Protein 9IBA (pdb70)

InterPro domains:
  IPR021975 Rifampin ADP-ribosyltransferase [PF12120] (20-122)
  IPR038611 Rifampin ADP-ribosyltransferase superfamily [G3DSA:3.20.170.40] (7-150)

Solvent-accessible surface area: 8478 Å² total; per-residue (Å²): 159,124,72,24,39,92,143,37,36,149,135,27,142,38,78,12,29,10,11,6,99,14,113,57,60,109,36,52,78,0,94,58,19,24,17,8,12,109,43,134,62,163,84,47,118,9,0,44,7,3,19,76,80,98,24,5,7,55,28,0,26,26,14,18,40,19,40,60,87,159,64,157,6,89,2,4,47,1,92,26,73,15,50,6,38,15,6,42,79,80,13,92,132,180,112,120,5,7,66,50,73,6,12,17,2,74,63,40,0,105,1,66,8,72,20,136,117,45,165,47,29,68,75,116,95,12,128,50,91,27,90,66,28,64,47,67,93,175,162,34,65,32,47,56,107

Nearest PDB structures (foldseek):
  2hw2-assembly1_A  TM=7.843E-01  e=1.380E-13  Mycolicibacterium smegmatis
  2h7a-assembly1_A  TM=1.969E-01  e=7.136E+00  Escherichia coli CFT073

Foldseek 3Di:
DDWADLVCVVVDDAFKKAAAQDDDDQQDWPPFFWKFADDPHHTDTKGKIFRDDVVRLLRNVLNCVLVVHDDTHWMFGWDFPHGKTQDPVQDPDPDHGRVRRMIIDRGIIHGHGTDDDDDHDPVVVSVVVNVVQNVCCVVSRIHTD

Organism: Pseudomonas aeruginosa (NCBI:txid287)

Radius of gyration: 14.45 Å; Cα contacts (8 Å, |Δi|>4): 288; chains: 1; bounding box: 35×39×30 Å

Sequence (145 aa):
WIPISHDDNYKQVQGPFYHGTKANLAIGDLLTTGFISHFEDGRILKHIYFSSALMEPAVWGAELAMSLSGLEGRGYIYIVEPTGPFEDDPNLTNKKFPGNPTQSYRTCEPLRIVGVVEDWEGHPVELIRGMMLDSLEDLKRRGLHVIE

Structure (mmCIF, N/CA/C/O backbone):
data_9IBA
#
_entry.id   9IBA
#
_cell.length_a   41.260
_cell.length_b   42.970
_cell.length_c   85.490
_cell.angle_alpha   90.000
_cell.angle_beta   90.000
_cell.angle_gamma   90.000
#
_symmetry.space_group_name_H-M   'P 21 21 21'
#
loop_
_entity.id
_entity.type
_entity.pdbx_description
1 polymer ARR-2
2 non-polymer RIFAMPICIN
3 water water
#
loop_
_atom_site.group_PDB
_atom_site.id
_atom_site.type_symbol
_atom_site.label_atom_id
_atom_site.label_alt_id
_atom_site.label_comp_id
_atom_site.label_asym_id
_atom_site.label_entity_id
_atom_site.label_seq_id
_atom_site.pdbx_PDB_ins_code
_atom_site.Cartn_x
_atom_site.Cartn_y
_atom_site.Cartn_z
_atom_site.occupancy
_atom_site.B_iso_or_equiv
_atom_site.auth_seq_id
_atom_site.auth_comp_id
_atom_site.auth_asym_id
_atom_site.auth_atom_id
_atom_site.pdbx_PDB_model_num
ATOM 1 N N . TRP A 1 6 ? -9.084 -22.948 -5.830 1.000 62.377 5 TRP A N 1
ATOM 2 C CA . TRP A 1 6 ? -9.205 -22.398 -4.445 1.000 57.827 5 TRP A CA 1
ATOM 3 C C . TRP A 1 6 ? -9.699 -23.490 -3.486 1.000 58.852 5 TRP A C 1
ATOM 4 O O . TRP A 1 6 ? -10.677 -24.190 -3.834 1.000 65.291 5 TRP A O 1
ATOM 15 N N . ILE A 1 7 ? -9.075 -23.612 -2.310 1.000 50.029 6 ILE A N 1
ATOM 16 C CA . ILE A 1 7 ? -9.384 -24.698 -1.336 1.000 45.826 6 ILE A CA 1
ATOM 17 C C . ILE A 1 7 ? -9.902 -24.044 -0.058 1.000 32.538 6 ILE A C 1
ATOM 18 O O . ILE A 1 7 ? -9.258 -23.175 0.537 1.000 32.672 6 ILE A O 1
ATOM 23 N N . PRO A 1 8 ? -11.139 -24.382 0.359 1.000 30.982 7 PRO A N 1
ATOM 24 C CA . PRO A 1 8 ? -11.667 -23.879 1.623 1.000 26.164 7 PRO A CA 1
ATOM 25 C C . PRO A 1 8 ? -10.750 -24.311 2.774 1.000 19.513 7 PRO A C 1
ATOM 26 O O . PRO A 1 8 ? -10.283 -25.450 2.833 1.000 23.537 7 PRO A O 1
ATOM 30 N N . ILE A 1 9 ? -10.499 -23.360 3.655 1.000 18.791 8 ILE A N 1
ATOM 31 C CA . ILE A 1 9 ? -9.739 -23.634 4.900 1.000 18.923 8 ILE A CA 1
ATOM 32 C C . ILE A 1 9 ? -10.754 -23.917 6.012 1.000 18.796 8 ILE A C 1
ATOM 33 O O . ILE A 1 9 ? -11.643 -23.087 6.252 1.000 18.049 8 ILE A O 1
ATOM 38 N N . SER A 1 10 ? -10.576 -25.073 6.646 1.000 20.252 9 SER A N 1
ATOM 39 C CA . SER A 1 10 ? -11.449 -25.623 7.694 1.000 20.555 9 SER A CA 1
ATOM 40 C C . SER A 1 10 ? -10.581 -26.098 8.873 1.000 19.882 9 SER A C 1
ATOM 41 O O . SER A 1 10 ? -9.328 -26.148 8.802 1.000 18.742 9 SER A O 1
ATOM 44 N N . HIS A 1 11 ? -11.234 -26.637 9.887 1.000 22.653 10 HIS A N 1
ATOM 45 C CA . HIS A 1 11 ? -10.540 -27.318 11.011 1.000 21.536 10 HIS A CA 1
ATOM 46 C C . HIS A 1 11 ? -9.807 -28.580 10.547 1.000 22.651 10 HIS A C 1
ATOM 47 O O . HIS A 1 11 ? -8.918 -29.008 11.326 1.000 26.031 10 HIS A O 1
ATOM 54 N N . ASP A 1 12 ? -10.044 -29.098 9.330 1.000 22.958 11 ASP A N 1
ATOM 55 C CA A ASP A 1 12 ? -9.358 -30.345 8.912 0.450 24.678 11 ASP A CA 1
ATOM 56 C CA B ASP A 1 12 ? -9.384 -30.337 8.818 0.550 22.632 11 ASP A CA 1
ATOM 57 C C . ASP A 1 12 ? -8.061 -30.029 8.133 1.000 21.787 11 ASP A C 1
ATOM 58 O O . ASP A 1 12 ? -7.283 -30.962 7.974 1.000 27.851 11 ASP A O 1
ATOM 67 N N . ASN A 1 13 ? -7.826 -28.783 7.694 1.000 20.017 12 ASN A N 1
ATOM 68 C CA . ASN A 1 13 ? -6.625 -28.476 6.859 1.000 19.955 12 ASN A CA 1
ATOM 69 C C . ASN A 1 13 ? -5.941 -27.146 7.225 1.000 20.389 12 ASN A C 1
ATOM 70 O O . ASN A 1 13 ? -4.964 -26.789 6.511 1.000 23.252 12 ASN A O 1
ATOM 75 N N . TYR A 1 14 ? -6.287 -26.486 8.332 1.000 18.192 13 TYR A N 1
ATOM 76 C CA . TYR A 1 14 ? -5.685 -25.166 8.647 1.000 18.513 13 TYR A CA 1
ATOM 77 C C . TYR A 1 14 ? -4.163 -25.294 8.826 1.000 20.019 13 TYR A C 1
ATOM 78 O O . TYR A 1 14 ? -3.444 -24.260 8.705 1.000 21.292 13 TYR A O 1
ATOM 87 N N . LYS A 1 15 ? -3.661 -26.484 9.172 1.000 23.273 14 LYS A N 1
ATOM 88 C CA . LYS A 1 15 ? -2.211 -26.647 9.440 1.000 27.122 14 LYS A CA 1
ATOM 89 C C . LYS A 1 15 ? -1.420 -26.390 8.166 1.000 28.544 14 LYS A C 1
ATOM 90 O O . LYS A 1 15 ? -0.269 -26.068 8.297 1.000 32.928 14 LYS A O 1
ATOM 96 N N . GLN A 1 16 ? -2.044 -26.526 6.993 1.000 29.067 15 GLN A N 1
ATOM 97 C CA . GLN A 1 16 ? -1.400 -26.313 5.667 1.000 33.225 15 GLN A CA 1
ATOM 98 C C . GLN A 1 16 ? -1.265 -24.821 5.390 1.000 27.770 15 GLN A C 1
ATOM 99 O O . GLN A 1 16 ? -0.611 -24.465 4.420 1.000 30.345 15 GLN A O 1
ATOM 105 N N . VAL A 1 17 ? -1.855 -23.955 6.204 1.000 24.689 16 VAL A N 1
ATOM 106 C CA . VAL A 1 17 ? -1.792 -22.500 5.911 1.000 20.909 16 VAL A CA 1
ATOM 107 C C . VAL A 1 17 ? -0.540 -21.902 6.557 1.000 23.578 16 VAL A C 1
ATOM 108 O O . VAL A 1 17 ? -0.466 -21.880 7.804 1.000 26.601 16 VAL A O 1
ATOM 112 N N . GLN A 1 18 ? 0.342 -21.343 5.738 1.000 24.683 17 GLN A N 1
ATOM 113 C CA . GLN A 1 18 ? 1.595 -20.676 6.159 1.000 27.640 17 GLN A CA 1
ATOM 114 C C . GLN A 1 18 ? 1.270 -19.255 6.607 1.000 23.407 17 GLN A C 1
ATOM 115 O O . GLN A 1 18 ? 0.591 -18.538 5.857 1.000 23.415 17 GLN A O 1
ATOM 121 N N . GLY A 1 19 ? 1.818 -18.848 7.738 1.000 22.731 18 GLY A N 1
ATOM 122 C CA . GLY A 1 19 ? 1.837 -17.438 8.104 1.000 19.643 18 GLY A CA 1
ATOM 123 C C . GLY A 1 19 ? 2.876 -16.697 7.268 1.000 16.541 18 GLY A C 1
ATOM 124 O O . GLY A 1 19 ? 3.404 -17.202 6.280 1.000 19.887 18 GLY A O 1
ATOM 125 N N . PRO A 1 20 ? 3.190 -15.449 7.620 1.000 15.912 19 PRO A N 1
ATOM 126 C CA . PRO A 1 20 ? 2.692 -14.841 8.849 1.000 17.079 19 PRO A CA 1
ATOM 127 C C . PRO A 1 20 ? 1.221 -14.444 8.799 1.000 14.902 19 PRO A C 1
ATOM 128 O O . PRO A 1 20 ? 0.585 -14.462 7.769 1.000 16.688 19 PRO A O 1
ATOM 132 N N . PHE A 1 21 ? 0.699 -14.018 9.945 1.000 12.465 20 PHE A N 1
ATOM 133 C CA . PHE A 1 21 ? -0.687 -13.518 10.027 1.000 11.433 20 PHE A CA 1
ATOM 134 C C . PHE A 1 21 ? -0.706 -12.141 10.686 1.000 11.167 20 PHE A C 1
ATOM 135 O O . PHE A 1 21 ? 0.178 -11.809 11.473 1.000 11.761 20 PHE A O 1
ATOM 143 N N . TYR A 1 22 ? -1.775 -11.407 10.449 1.000 10.872 21 TYR A N 1
ATOM 144 C CA . TYR A 1 22 ? -1.918 -10.002 10.888 1.000 11.598 21 TYR A CA 1
ATOM 145 C C . TYR A 1 22 ? -3.273 -9.843 11.541 1.000 11.565 21 TYR A C 1
ATOM 146 O O . TYR A 1 22 ? -4.279 -10.421 11.083 1.000 11.246 21 TYR A O 1
ATOM 155 N N . HIS A 1 23 ? -3.302 -8.998 12.569 1.000 10.769 22 HIS A N 1
ATOM 156 C CA . HIS A 1 23 ? -4.551 -8.689 13.312 1.000 10.301 22 HIS A CA 1
ATOM 157 C C . HIS A 1 23 ? -4.594 -7.206 13.647 1.000 9.863 22 HIS A C 1
ATOM 158 O O . HIS A 1 23 ? -3.648 -6.721 14.311 1.000 11.700 22 HIS A O 1
ATOM 165 N N . GLY A 1 24 ? -5.658 -6.528 13.239 1.000 11.769 23 GLY A N 1
ATOM 166 C CA . GLY A 1 24 ? -5.905 -5.122 13.558 1.000 12.779 23 GLY A CA 1
ATOM 167 C C . GLY A 1 24 ? -6.853 -4.963 14.719 1.000 12.642 23 GLY A C 1
ATOM 168 O O . GLY A 1 24 ? -7.821 -5.715 14.795 1.000 13.794 23 GLY A O 1
ATOM 169 N N . THR A 1 25 ? -6.568 -4.016 15.584 1.000 13.514 24 THR A N 1
ATOM 170 C CA . THR A 1 25 ? -7.280 -3.900 16.871 1.000 13.791 24 THR A CA 1
ATOM 171 C C . THR A 1 25 ? -7.035 -2.540 17.509 1.000 13.568 24 THR A C 1
ATOM 172 O O . THR A 1 25 ? -6.086 -1.848 17.186 1.000 16.283 24 THR A O 1
ATOM 176 N N . LYS A 1 26 ? -7.900 -2.207 18.463 1.000 14.145 25 LYS A N 1
ATOM 177 C CA . LYS A 1 26 ? -7.648 -1.067 19.384 1.000 15.516 25 LYS A CA 1
ATOM 178 C C . LYS A 1 26 ? -6.774 -1.532 20.569 1.000 15.057 25 LYS A C 1
ATOM 179 O O . LYS A 1 26 ? -6.308 -0.669 21.282 1.000 18.053 25 LYS A O 1
ATOM 185 N N . ALA A 1 27 ? -6.588 -2.836 20.785 1.000 14.015 26 ALA A N 1
ATOM 186 C CA . ALA A 1 27 ? -5.870 -3.355 21.967 1.000 15.154 26 ALA A CA 1
ATOM 187 C C . ALA A 1 27 ? -4.386 -2.967 21.916 1.000 12.916 26 ALA A C 1
ATOM 188 O O . ALA A 1 27 ? -3.709 -3.182 20.887 1.000 15.082 26 ALA A O 1
ATOM 190 N N . ASN A 1 28 ? -3.875 -2.476 23.039 1.000 14.676 27 ASN A N 1
ATOM 191 C CA . ASN A 1 28 ? -2.480 -2.062 23.243 1.000 13.993 27 ASN A CA 1
ATOM 192 C C . ASN A 1 28 ? -1.791 -3.147 24.078 1.000 14.767 27 ASN A C 1
ATOM 193 O O . ASN A 1 28 ? -1.905 -3.100 25.307 1.000 17.175 27 ASN A O 1
ATOM 198 N N . LEU A 1 29 ? -1.076 -4.052 23.413 1.000 15.209 28 LEU A N 1
ATOM 199 C CA . LEU A 1 29 ? -0.410 -5.220 24.025 1.000 15.171 28 LEU A CA 1
ATOM 200 C C . LEU A 1 29 ? 1.011 -5.310 23.504 1.000 14.972 28 LEU A C 1
ATOM 201 O O . LEU A 1 29 ? 1.345 -4.690 22.501 1.000 16.123 28 LEU A O 1
ATOM 206 N N . ALA A 1 30 ? 1.796 -6.081 24.230 1.000 16.769 29 ALA A N 1
ATOM 207 C CA . ALA A 1 30 ? 3.217 -6.276 23.928 1.000 16.563 29 ALA A CA 1
ATOM 208 C C . ALA A 1 30 ? 3.439 -7.541 23.105 1.000 14.310 29 ALA A C 1
ATOM 209 O O . ALA A 1 30 ? 2.671 -8.484 23.188 1.000 15.226 29 ALA A O 1
ATOM 211 N N . ILE A 1 31 ? 4.583 -7.564 22.428 1.000 15.339 30 ILE A N 1
ATOM 212 C CA . ILE A 1 31 ? 5.020 -8.804 21.772 1.000 15.604 30 ILE A CA 1
ATOM 213 C C . ILE A 1 31 ? 5.090 -9.898 22.840 1.000 15.074 30 ILE A C 1
ATOM 214 O O . ILE A 1 31 ? 5.671 -9.629 23.917 1.000 15.477 30 ILE A O 1
ATOM 219 N N . GLY A 1 32 ? 4.554 -11.074 22.551 1.000 14.238 31 GLY A N 1
ATOM 220 C CA . GLY A 1 32 ? 4.514 -12.191 23.507 1.000 15.006 31 GLY A CA 1
ATOM 221 C C . GLY A 1 32 ? 3.212 -12.299 24.257 1.000 14.235 31 GLY A C 1
ATOM 222 O O . GLY A 1 32 ? 2.951 -13.354 24.820 1.000 16.391 31 GLY A O 1
ATOM 223 N N . ASP A 1 33 ? 2.425 -11.247 24.244 1.000 13.556 32 ASP A N 1
ATOM 224 C CA . ASP A 1 33 ? 1.094 -11.269 24.873 1.000 14.918 32 ASP A CA 1
ATOM 225 C C . ASP A 1 33 ? 0.130 -12.120 24.040 1.000 13.517 32 ASP A C 1
ATOM 226 O O . ASP A 1 33 ? 0.304 -12.322 22.817 1.000 15.878 32 ASP A O 1
ATOM 231 N N . LEU A 1 34 ? -0.889 -12.620 24.736 1.000 16.410 33 LEU A N 1
ATOM 232 C CA . LEU A 1 34 ? -2.056 -13.267 24.109 1.000 16.321 33 LEU A CA 1
ATOM 233 C C . LEU A 1 34 ? -3.139 -12.211 23.952 1.000 18.068 33 LEU A C 1
ATOM 234 O O . LEU A 1 34 ? -3.432 -11.498 24.911 1.000 21.748 33 LEU A O 1
ATOM 239 N N . LEU A 1 35 ? -3.752 -12.172 22.777 1.000 17.801 34 LEU A N 1
ATOM 240 C CA . LEU A 1 35 ? -4.985 -11.380 22.525 1.000 17.038 34 LEU A CA 1
ATOM 241 C C . LEU A 1 35 ? -6.193 -12.214 22.955 1.000 16.578 34 LEU A C 1
ATOM 242 O O . LEU A 1 35 ? -6.532 -13.222 22.282 1.000 17.284 34 LEU A O 1
ATOM 247 N N . THR A 1 36 ? -6.747 -11.865 24.108 1.000 20.024 35 THR A N 1
ATOM 248 C CA . THR A 1 36 ? -7.994 -12.423 24.672 1.000 23.616 35 THR A CA 1
ATOM 249 C C . THR A 1 36 ? -9.075 -11.346 24.609 1.000 20.617 35 THR A C 1
ATOM 250 O O . THR A 1 36 ? -10.178 -11.594 25.002 1.000 30.015 35 THR A O 1
ATOM 254 N N . THR A 1 37 ? -8.784 -10.226 23.976 1.000 23.921 36 THR A N 1
ATOM 255 C CA . THR A 1 37 ? -9.701 -9.082 23.927 1.000 25.782 36 THR A CA 1
ATOM 256 C C . THR A 1 37 ? -10.035 -8.764 22.477 1.000 22.338 36 THR A C 1
ATOM 257 O O . THR A 1 37 ? -9.166 -9.007 21.624 1.000 25.961 36 THR A O 1
ATOM 261 N N . GLY A 1 38 ? -11.179 -8.127 22.221 1.000 25.993 37 GLY A N 1
ATOM 262 C CA . GLY A 1 38 ? -11.617 -7.741 20.867 1.000 30.385 37 GLY A CA 1
ATOM 263 C C . GLY A 1 38 ? -12.159 -8.929 20.101 1.000 24.279 37 GLY A C 1
ATOM 264 O O . GLY A 1 38 ? -12.162 -8.882 18.807 1.000 32.468 37 GLY A O 1
ATOM 265 N N . PHE A 1 39 ? -12.502 -10.011 20.817 1.000 26.208 38 PHE A N 1
ATOM 266 C CA . PHE A 1 39 ? -13.284 -11.090 20.196 1.000 21.497 38 PHE A CA 1
ATOM 267 C C . PHE A 1 39 ? -14.622 -10.467 19.811 1.000 20.940 38 PHE A C 1
ATOM 268 O O . PHE A 1 39 ? -15.120 -9.535 20.443 1.000 23.215 38 PHE A O 1
ATOM 276 N N . ILE A 1 40 ? -15.201 -11.013 18.772 1.000 17.454 39 ILE A N 1
ATOM 277 C CA . ILE A 1 40 ? -16.485 -10.552 18.212 1.000 17.370 39 ILE A CA 1
ATOM 278 C C . ILE A 1 40 ? -17.529 -11.593 18.569 1.000 16.848 39 ILE A C 1
ATOM 279 O O . ILE A 1 40 ? -17.352 -12.765 18.241 1.000 17.501 39 ILE A O 1
ATOM 284 N N . SER A 1 41 ? -18.597 -11.143 19.226 1.000 17.931 40 SER A N 1
ATOM 285 C CA . SER A 1 41 ? -19.811 -11.944 19.445 1.000 18.853 40 SER A CA 1
ATOM 286 C C . SER A 1 41 ? -20.709 -11.685 18.243 1.000 15.447 40 SER A C 1
ATOM 287 O O . SER A 1 41 ? -21.018 -10.533 17.984 1.000 17.991 40 SER A O 1
ATOM 290 N N . HIS A 1 42 ? -21.012 -12.711 17.475 1.000 16.505 41 HIS A N 1
ATOM 291 C CA . HIS A 1 42 ? -21.789 -12.502 16.236 1.000 16.129 41 HIS A CA 1
ATOM 292 C C . HIS A 1 42 ? -22.814 -13.603 16.082 1.000 17.102 41 HIS A C 1
ATOM 293 O O . HIS A 1 42 ? -22.552 -14.732 16.445 1.000 17.214 41 HIS A O 1
ATOM 300 N N . PHE A 1 43 ? -23.914 -13.294 15.406 1.000 17.874 42 PHE A N 1
ATOM 301 C CA . PHE A 1 43 ? -25.005 -14.274 15.236 1.000 18.154 42 PHE A CA 1
ATOM 302 C C . PHE A 1 43 ? -24.764 -15.120 13.995 1.000 18.050 42 PHE A C 1
ATOM 303 O O . PHE A 1 43 ? -24.519 -14.584 12.894 1.000 21.514 42 PHE A O 1
ATOM 311 N N . GLU A 1 44 ? -24.835 -16.421 14.179 1.000 16.324 43 GLU A N 1
ATOM 312 C CA . GLU A 1 44 ? -24.602 -17.408 13.106 1.000 17.382 43 GLU A CA 1
ATOM 313 C C . GLU A 1 44 ? -25.336 -18.693 13.467 1.000 21.312 43 GLU A C 1
ATOM 314 O O . GLU A 1 44 ? -25.133 -19.205 14.608 1.000 19.143 43 GLU A O 1
ATOM 320 N N . ASP A 1 45 ? -26.197 -19.155 12.568 1.000 22.300 44 ASP A N 1
ATOM 321 C CA . ASP A 1 45 ? -26.854 -20.484 12.682 1.000 26.435 44 ASP A CA 1
ATOM 322 C C . ASP A 1 45 ? -27.526 -20.597 14.066 1.000 25.806 44 ASP A C 1
ATOM 323 O O . ASP A 1 45 ? -27.332 -21.601 14.780 1.000 26.874 44 ASP A O 1
ATOM 328 N N . GLY A 1 46 ? -28.280 -19.566 14.434 1.000 26.173 45 GLY A N 1
ATOM 329 C CA . GLY A 1 46 ? -29.234 -19.619 15.547 1.000 26.535 45 GLY A CA 1
ATOM 330 C C . GLY A 1 46 ? -28.574 -19.396 16.888 1.000 24.165 45 GLY A C 1
ATOM 331 O O . GLY A 1 46 ? -29.254 -19.572 17.886 1.000 27.995 45 GLY A O 1
ATOM 332 N N . ARG A 1 47 ? -27.314 -18.978 16.935 1.000 20.793 46 ARG A N 1
ATOM 333 C CA . ARG A 1 47 ? -26.651 -18.701 18.236 1.000 20.265 46 ARG A CA 1
ATOM 334 C C . ARG A 1 47 ? -25.600 -17.602 18.071 1.000 19.390 46 ARG A C 1
ATOM 335 O O . ARG A 1 47 ? -25.227 -17.275 16.940 1.000 19.409 46 ARG 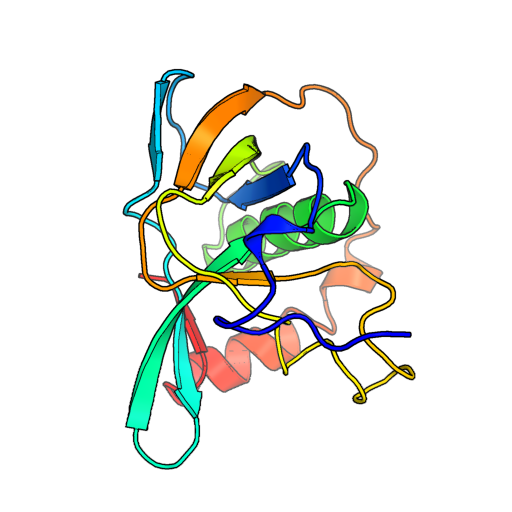A O 1
ATOM 343 N N . ILE A 1 48 ? -25.166 -17.013 19.180 1.000 21.151 47 ILE A N 1
ATOM 344 C CA . ILE A 1 48 ? -23.987 -16.107 19.217 1.000 20.906 47 ILE A CA 1
ATOM 345 C C . ILE A 1 48 ? -22.722 -16.948 19.298 1.000 21.252 47 ILE A C 1
ATOM 346 O O . ILE A 1 48 ? -22.603 -17.776 20.180 1.000 21.187 47 ILE A O 1
ATOM 351 N N . LEU A 1 49 ? -21.829 -16.728 18.346 1.000 17.700 48 LEU A N 1
ATOM 352 C CA . LEU A 1 49 ? -20.467 -17.301 18.327 1.000 17.929 48 LEU A CA 1
ATOM 353 C C . LEU A 1 49 ? -19.471 -16.208 18.682 1.000 15.402 48 LEU A C 1
ATOM 354 O O . LEU A 1 49 ? -19.765 -15.024 18.487 1.000 17.711 48 LEU A O 1
ATOM 359 N N . LYS A 1 50 ? -18.323 -16.617 19.218 1.000 18.418 49 LYS A N 1
ATOM 360 C CA . LYS A 1 50 ? -17.274 -15.654 19.624 1.000 17.550 49 LYS A CA 1
ATOM 361 C C . LYS A 1 50 ? -15.970 -16.013 18.934 1.000 18.374 49 LYS A C 1
ATOM 362 O O . LYS A 1 50 ? -15.468 -17.145 19.117 1.000 18.263 49 LYS A O 1
ATOM 368 N N . HIS A 1 51 ? -15.534 -15.128 18.057 1.000 15.658 50 HIS A N 1
ATOM 369 C CA . HIS A 1 51 ? -14.342 -15.377 17.218 1.000 15.277 50 HIS A CA 1
ATOM 370 C C . HIS A 1 51 ? -13.436 -14.169 17.252 1.000 14.050 50 HIS A C 1
ATOM 371 O O . HIS A 1 51 ? -13.907 -13.042 17.386 1.000 15.276 50 HIS A O 1
ATOM 378 N N . ILE A 1 52 ? -12.160 -14.439 17.035 1.000 15.047 51 ILE A N 1
ATOM 379 C CA . ILE A 1 52 ? -11.198 -13.357 16.736 1.000 14.232 51 ILE A CA 1
ATOM 380 C C . ILE A 1 52 ? -10.732 -13.586 15.291 1.000 12.867 51 ILE A C 1
ATOM 381 O O . ILE A 1 52 ? -10.655 -14.747 14.881 1.000 12.808 51 ILE A O 1
ATOM 386 N N . TYR A 1 53 ? -10.418 -12.503 14.606 1.000 12.051 52 TYR A N 1
ATOM 387 C CA . TYR A 1 53 ? -10.204 -12.509 13.146 1.000 12.698 52 TYR A CA 1
ATOM 388 C C . TYR A 1 53 ? -8.787 -12.067 12.817 1.000 12.569 52 TYR A C 1
ATOM 389 O O . TYR A 1 53 ? -8.232 -11.205 13.452 1.000 15.207 52 TYR A O 1
ATOM 398 N N . PHE A 1 54 ? -8.241 -12.676 11.784 1.000 12.636 53 PHE A N 1
ATOM 399 C CA . PHE A 1 54 ? -6.873 -12.359 11.342 1.000 11.373 53 PHE A CA 1
ATOM 400 C C . PHE A 1 54 ? -6.746 -12.748 9.875 1.000 11.675 53 PHE A C 1
ATOM 401 O O . PHE A 1 54 ? -7.605 -13.442 9.326 1.000 13.661 53 PHE A O 1
ATOM 409 N N . SER A 1 55 ? -5.660 -12.315 9.261 1.000 10.803 54 SER A N 1
ATOM 410 C CA A SER A 1 55 ? -5.475 -12.552 7.814 0.430 11.556 54 SER A CA 1
ATOM 411 C CA B SER A 1 55 ? -5.469 -12.503 7.801 0.570 11.098 54 SER A CA 1
ATOM 412 C C . SER A 1 55 ? -4.008 -12.862 7.493 1.000 10.840 54 SER A C 1
ATOM 413 O O . SER A 1 55 ? -3.104 -12.390 8.211 1.000 12.374 54 SER A O 1
ATOM 418 N N . ALA A 1 56 ? -3.794 -13.621 6.430 1.000 11.146 55 ALA A N 1
ATOM 419 C CA . ALA A 1 56 ? -2.445 -13.853 5.887 1.000 11.804 55 ALA A CA 1
ATOM 420 C C . ALA A 1 56 ? -1.966 -12.662 5.038 1.000 11.826 55 ALA A C 1
ATOM 421 O O . ALA A 1 56 ? -0.799 -12.677 4.608 1.000 15.606 55 ALA A O 1
ATOM 423 N N . LEU A 1 57 ? -2.797 -11.683 4.793 1.000 11.695 56 LEU A N 1
ATOM 424 C CA . LEU A 1 57 ? -2.440 -10.448 4.071 1.000 11.594 56 LEU A CA 1
ATOM 425 C C . LEU A 1 57 ? -2.547 -9.253 5.018 1.000 12.008 56 LEU A C 1
ATOM 426 O O . LEU A 1 57 ? -3.361 -9.266 5.982 1.000 12.387 56 LEU A O 1
ATOM 431 N N . MET A 1 58 ? -1.816 -8.203 4.736 1.000 12.110 57 MET A N 1
ATOM 432 C CA . MET A 1 58 ? -1.793 -7.002 5.580 1.000 13.069 57 MET A CA 1
ATOM 433 C C . MET A 1 58 ? -3.076 -6.193 5.471 1.000 12.288 57 MET A C 1
ATOM 434 O O . MET A 1 58 ? -3.572 -5.710 6.486 1.000 13.398 57 MET A O 1
ATOM 439 N N . GLU A 1 59 ? -3.594 -5.993 4.263 1.000 12.975 58 GLU A N 1
ATOM 440 C CA . GLU A 1 59 ? -4.663 -4.991 4.075 1.000 14.164 58 GLU A CA 1
ATOM 441 C C . GLU A 1 59 ? -5.916 -5.337 4.898 1.000 12.367 58 GLU A C 1
ATOM 442 O O . GLU A 1 59 ? -6.521 -4.411 5.443 1.000 13.054 58 GLU A O 1
ATOM 448 N N . PRO A 1 60 ? -6.360 -6.601 5.001 1.000 13.008 59 PRO A N 1
ATOM 449 C CA . PRO A 1 60 ? -7.534 -6.883 5.843 1.000 12.087 59 PRO A CA 1
ATOM 450 C C . PRO A 1 60 ? -7.303 -6.433 7.288 1.000 12.269 59 PRO A C 1
ATOM 451 O O . PRO A 1 60 ? -8.262 -5.980 7.913 1.000 13.975 59 PRO A O 1
ATOM 455 N N . ALA A 1 61 ? -6.071 -6.541 7.799 1.000 12.656 60 ALA A N 1
ATOM 456 C CA . ALA A 1 61 ? -5.770 -6.103 9.174 1.000 11.734 60 ALA A CA 1
ATOM 457 C C . ALA A 1 61 ? -5.798 -4.595 9.264 1.000 10.457 60 ALA A C 1
ATOM 458 O O . ALA A 1 61 ? -6.119 -4.069 10.338 1.000 11.953 60 ALA A O 1
ATOM 460 N N . VAL A 1 62 ? -5.445 -3.876 8.189 1.000 11.602 61 VAL A N 1
ATOM 461 C CA . VAL A 1 62 ? -5.586 -2.411 8.148 1.000 11.197 61 VAL A CA 1
ATOM 462 C C . VAL A 1 62 ? -7.070 -2.063 8.283 1.000 12.050 61 VAL A C 1
ATOM 463 O O . VAL A 1 62 ? -7.444 -1.214 9.140 1.000 13.896 61 VAL A O 1
ATOM 467 N N . TRP A 1 63 ? -7.928 -2.724 7.527 1.000 11.231 62 TRP A N 1
ATOM 468 C CA . TRP A 1 63 ? -9.381 -2.539 7.723 1.000 13.177 62 TRP A CA 1
ATOM 469 C C . TRP A 1 63 ? -9.758 -2.863 9.167 1.000 12.559 62 TRP A C 1
ATOM 470 O O . TRP A 1 63 ? -10.632 -2.172 9.738 1.000 14.309 62 TRP A O 1
ATOM 481 N N . GLY A 1 64 ? -9.266 -3.968 9.682 1.000 13.280 63 GLY A N 1
ATOM 482 C CA . GLY A 1 64 ? -9.642 -4.388 11.049 1.000 13.174 63 GLY A CA 1
ATOM 483 C C . GLY A 1 64 ? -9.261 -3.319 12.054 1.000 13.374 63 GLY A C 1
ATOM 484 O O . GLY A 1 64 ? -10.094 -2.990 12.928 1.000 14.633 63 GLY A O 1
ATOM 485 N N . ALA A 1 65 ? -8.071 -2.743 11.914 1.000 12.885 64 ALA A N 1
ATOM 486 C CA . ALA A 1 65 ? -7.641 -1.675 12.846 1.000 14.241 64 ALA A CA 1
ATOM 487 C C . ALA A 1 65 ? -8.499 -0.429 12.703 1.000 14.549 64 ALA A C 1
ATOM 488 O O . ALA A 1 65 ? -8.916 0.161 13.692 1.000 15.532 64 ALA A O 1
ATOM 490 N N . GLU A 1 66 ? -8.776 -0.018 11.468 1.000 13.875 65 GLU A N 1
ATOM 491 C CA . GLU A 1 66 ? -9.586 1.204 11.205 1.000 14.166 65 GLU A CA 1
ATOM 492 C C . GLU A 1 66 ? -10.994 1.026 11.771 1.000 14.174 65 GLU A C 1
ATOM 493 O O . GLU A 1 66 ? -11.493 1.942 12.425 1.000 17.097 65 GLU A O 1
ATOM 499 N N . LEU A 1 67 ? -11.586 -0.134 11.563 1.000 14.461 66 LEU A N 1
ATOM 500 C CA . LEU A 1 67 ? -12.979 -0.346 12.024 1.000 15.367 66 LEU A CA 1
ATOM 501 C C . LEU A 1 67 ? -13.005 -0.577 13.534 1.000 15.872 66 LEU A C 1
ATOM 502 O O . LEU A 1 67 ? -13.969 -0.106 14.178 1.000 17.170 66 LEU A O 1
ATOM 507 N N . ALA A 1 68 ? -11.987 -1.226 14.098 1.000 15.773 67 ALA A N 1
ATOM 508 C CA . ALA A 1 68 ? -11.930 -1.332 15.570 1.000 15.787 67 ALA A CA 1
ATOM 509 C C . ALA A 1 68 ? -11.932 0.064 16.183 1.000 14.558 67 ALA A C 1
ATOM 510 O O . ALA A 1 68 ? -12.620 0.299 17.183 1.000 18.202 67 ALA A O 1
ATOM 512 N N . MET A 1 69 ? -11.118 0.955 15.678 1.000 16.027 68 MET A N 1
ATOM 513 C CA . MET A 1 69 ? -10.987 2.302 16.253 1.000 18.372 68 MET A CA 1
ATOM 514 C C . MET A 1 69 ? -12.297 3.052 16.048 1.000 19.194 68 MET A C 1
ATOM 515 O O . MET A 1 69 ? -12.755 3.711 16.982 1.000 19.078 68 MET A O 1
ATOM 520 N N . SER A 1 70 ? -12.882 2.966 14.852 1.000 16.776 69 SER A N 1
ATOM 521 C CA . SER A 1 70 ? -14.106 3.737 14.543 1.000 19.388 69 SER A CA 1
ATOM 522 C C . SER A 1 70 ? -15.280 3.240 15.388 1.000 19.744 69 SER A C 1
ATOM 523 O O . SER A 1 70 ? -16.041 4.063 15.901 1.000 19.821 69 SER A O 1
ATOM 526 N N . LEU A 1 71 ? -15.445 1.935 15.503 1.000 18.453 70 LEU A N 1
ATOM 527 C CA . LEU A 1 71 ? -16.572 1.360 16.284 1.000 20.857 70 LEU A CA 1
ATOM 528 C C . LEU A 1 71 ? -16.409 1.724 17.762 1.000 20.742 70 LEU A C 1
ATOM 529 O O . LEU A 1 71 ? -17.406 1.832 18.433 1.000 23.570 70 LEU A O 1
ATOM 534 N N . SER A 1 72 ? -15.183 1.882 18.239 1.000 18.783 71 SER A N 1
ATOM 535 C CA . SER A 1 72 ? -14.872 2.212 19.646 1.000 19.360 71 SER A CA 1
ATOM 536 C C . SER A 1 72 ? -14.964 3.721 19.873 1.000 19.916 71 SER A C 1
ATOM 537 O O . SER A 1 72 ? -14.938 4.143 21.063 1.000 22.511 71 SER A O 1
ATOM 540 N N . GLY A 1 73 ? -15.090 4.497 18.797 1.000 19.271 72 GLY A N 1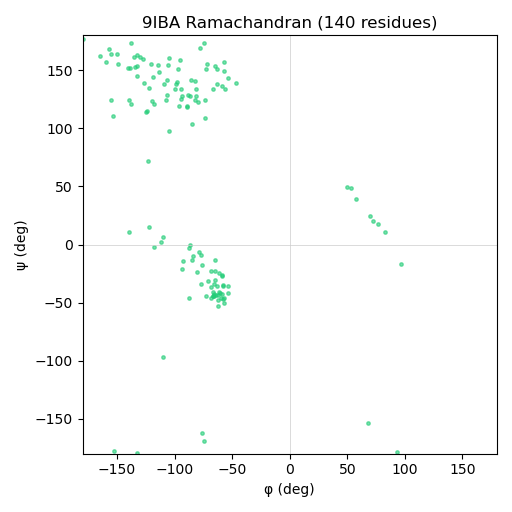
ATOM 541 C CA . GLY A 1 73 ? -15.168 5.961 18.836 1.000 24.692 72 GLY A CA 1
ATOM 542 C C . GLY A 1 73 ? -13.833 6.577 19.233 1.000 23.987 72 GLY A C 1
ATOM 543 O O . GLY A 1 73 ? -13.845 7.691 19.716 1.000 24.091 72 GLY A O 1
ATOM 544 N N . LEU A 1 74 ? -12.718 5.882 19.008 1.000 25.592 73 LEU A N 1
ATOM 545 C CA . LEU A 1 74 ? -11.384 6.313 19.476 1.000 26.833 73 LEU A CA 1
ATOM 546 C C . LEU A 1 74 ? -10.670 7.016 18.331 1.000 26.398 73 LEU A C 1
ATOM 547 O O . LEU A 1 74 ? -10.870 6.628 17.173 1.000 26.526 73 LEU A O 1
ATOM 552 N N . GLU A 1 75 ? -9.796 7.938 18.721 1.000 33.803 74 GLU A N 1
ATOM 553 C CA . GLU A 1 75 ? -8.968 8.809 17.871 1.000 34.040 74 GLU A CA 1
ATOM 554 C C . GLU A 1 75 ? -7.715 8.064 17.398 1.000 27.568 74 GLU A C 1
ATOM 555 O O . GLU A 1 75 ? -7.130 7.274 18.175 1.000 26.086 74 GLU A O 1
ATOM 561 N N . GLY A 1 76 ? -7.333 8.285 16.149 1.000 24.965 75 GLY A N 1
ATOM 562 C CA . GLY A 1 76 ? -6.026 7.829 15.637 1.000 20.711 75 GLY A CA 1
ATOM 563 C C . GLY A 1 76 ? -6.040 6.466 14.963 1.000 19.474 75 GLY A C 1
ATOM 564 O O . GLY A 1 76 ? -7.089 5.797 14.818 1.000 20.307 75 GLY A O 1
ATOM 565 N N . ARG A 1 77 ? -4.862 6.047 14.543 1.000 16.309 76 ARG A N 1
ATOM 566 C CA . ARG A 1 77 ? -4.659 4.729 13.901 1.000 17.885 76 ARG A CA 1
ATOM 567 C C . ARG A 1 77 ? -4.774 3.651 14.980 1.000 17.244 76 ARG A C 1
ATOM 568 O O . ARG A 1 77 ? -4.447 3.942 16.153 1.000 18.977 76 ARG A O 1
ATOM 576 N N . GLY A 1 78 ? -5.208 2.463 14.611 1.000 16.043 77 GLY A N 1
ATOM 577 C CA . GLY A 1 78 ? -5.218 1.326 15.527 1.000 15.982 77 GLY A CA 1
ATOM 578 C C . GLY A 1 78 ? -3.831 0.752 15.701 1.000 14.194 77 GLY A C 1
ATOM 579 O O . GLY A 1 78 ? -2.797 1.409 15.403 1.000 21.721 77 GLY A O 1
ATOM 580 N N . TYR A 1 79 ? -3.814 -0.461 16.198 1.000 13.123 78 TYR A N 1
ATOM 581 C CA . TYR A 1 79 ? -2.634 -1.329 16.288 1.000 11.929 78 TYR A CA 1
ATOM 582 C C . TYR A 1 79 ? -2.776 -2.476 15.284 1.000 13.439 78 TYR A C 1
ATOM 583 O O . TYR A 1 79 ? -3.858 -3.081 15.179 1.000 13.537 78 TYR A O 1
ATOM 592 N N . ILE A 1 80 ? -1.661 -2.798 14.612 1.000 13.235 79 ILE A N 1
ATOM 593 C CA . ILE A 1 80 ? -1.588 -4.038 13.823 1.000 13.376 79 ILE A CA 1
ATOM 594 C C . ILE A 1 80 ? -0.467 -4.890 14.396 1.000 11.568 79 ILE A C 1
ATOM 595 O O . ILE A 1 80 ? 0.718 -4.447 14.448 1.000 14.200 79 ILE A O 1
ATOM 600 N N . TYR A 1 81 ? -0.850 -6.091 14.762 1.000 11.304 80 TYR A N 1
ATOM 601 C CA . TYR A 1 81 ? 0.060 -7.126 15.273 1.000 13.025 80 TYR A CA 1
ATOM 602 C C . TYR A 1 81 ? 0.285 -8.216 14.257 1.000 11.712 80 TYR A C 1
ATOM 603 O O . TYR A 1 81 ? -0.612 -8.592 13.485 1.000 12.574 80 TYR A O 1
ATOM 612 N N . ILE A 1 82 ? 1.529 -8.684 14.225 1.000 10.980 81 ILE A N 1
ATOM 613 C CA . ILE A 1 82 ? 1.855 -9.980 13.598 1.000 11.594 81 ILE A CA 1
ATOM 614 C C . ILE A 1 82 ? 1.514 -11.038 14.621 1.000 11.574 81 ILE A C 1
ATOM 615 O O . ILE A 1 82 ? 1.942 -10.903 15.793 1.000 12.676 81 ILE A O 1
ATOM 620 N N . VAL A 1 83 ? 0.739 -12.022 14.239 1.000 11.768 82 VAL A N 1
ATOM 621 C CA . VAL A 1 83 ? 0.146 -12.990 15.195 1.000 11.567 82 VAL A CA 1
ATOM 622 C C . VAL A 1 83 ? 0.264 -14.425 14.716 1.000 12.268 82 VAL A C 1
ATOM 623 O O . VAL A 1 83 ? 0.441 -14.695 13.512 1.000 13.741 82 VAL A O 1
ATOM 627 N N . GLU A 1 84 ? 0.121 -15.339 15.656 1.000 12.190 83 GLU A N 1
ATOM 628 C CA . GLU A 1 84 ? -0.127 -16.759 15.387 1.000 13.580 83 GLU A CA 1
ATOM 629 C C . GLU A 1 84 ? -1.424 -17.140 16.078 1.000 12.405 83 GLU A C 1
ATOM 630 O O . GLU A 1 84 ? -1.565 -16.897 17.289 1.000 14.572 83 GLU A O 1
ATOM 636 N N . PRO A 1 85 ? -2.317 -17.877 15.387 1.000 13.619 84 PRO A N 1
ATOM 637 C CA . PRO A 1 85 ? -3.427 -18.517 16.082 1.000 14.158 84 PRO A CA 1
ATOM 638 C C . PRO A 1 85 ? -2.810 -19.560 17.024 1.000 13.299 84 PRO A C 1
ATOM 639 O O . PRO A 1 85 ? -1.768 -20.121 16.757 1.000 14.817 84 PRO A O 1
ATOM 643 N N . THR A 1 86 ? -3.514 -19.859 18.102 1.000 14.849 85 THR A N 1
ATOM 644 C CA . THR A 1 86 ? -3.081 -20.881 19.090 1.000 15.106 85 THR A CA 1
ATOM 645 C C . THR A 1 86 ? -4.012 -22.087 19.053 1.000 16.865 85 THR A C 1
ATOM 646 O O . THR A 1 86 ? -3.815 -23.003 19.798 1.000 17.699 85 THR A O 1
ATOM 650 N N . GLY A 1 87 ? -4.997 -22.083 18.159 1.000 17.997 86 GLY A N 1
ATOM 651 C CA . GLY A 1 87 ? -5.881 -23.221 17.954 1.000 19.682 86 GLY A CA 1
ATOM 652 C C . GLY A 1 87 ? -6.397 -23.210 16.526 1.000 18.659 86 GLY A C 1
ATOM 653 O 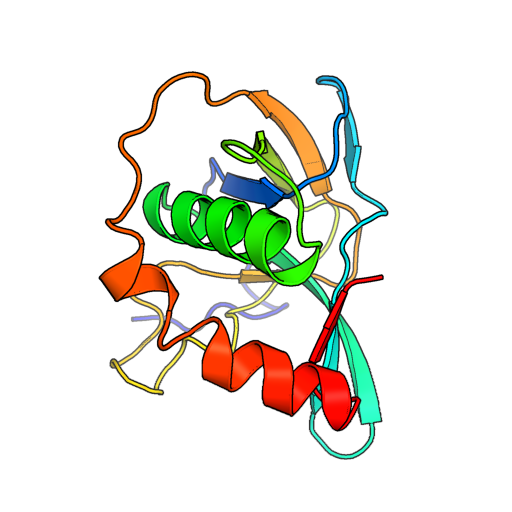O . GLY A 1 87 ? -6.005 -22.355 15.709 1.000 19.036 86 GLY A O 1
ATOM 654 N N . PRO A 1 88 ? -7.276 -24.186 16.205 1.000 19.075 87 PRO A N 1
ATOM 655 C CA . PRO A 1 88 ? -7.774 -24.366 14.858 1.000 18.039 87 PRO A CA 1
ATOM 656 C C . PRO A 1 88 ? -8.435 -23.083 14.356 1.000 18.121 87 PRO A C 1
ATOM 657 O O . PRO A 1 88 ? -8.962 -22.275 15.101 1.000 17.883 87 PRO A O 1
ATOM 661 N N . PHE A 1 89 ? -8.348 -22.885 13.054 1.000 17.139 88 PHE A N 1
ATOM 662 C CA . PHE A 1 89 ? -9.021 -21.740 12.410 1.000 15.679 88 PHE A CA 1
ATOM 663 C C . PHE A 1 89 ? -9.662 -22.204 11.113 1.000 14.368 88 PHE A C 1
ATOM 664 O O . PHE A 1 89 ? -9.430 -23.351 10.673 1.000 15.533 88 PHE A O 1
ATOM 672 N N . GLU A 1 90 ? -10.405 -21.281 10.532 1.000 14.275 89 GLU A N 1
ATOM 673 C CA . GLU A 1 90 ? -11.157 -21.573 9.285 1.000 13.610 89 GLU A CA 1
ATOM 674 C C . GLU A 1 90 ? -11.393 -20.281 8.527 1.000 12.905 89 GLU A C 1
ATOM 675 O O . GLU A 1 90 ? -11.229 -19.169 9.081 1.000 14.128 89 GLU A O 1
ATOM 681 N N . ASP A 1 91 ? -11.758 -20.437 7.252 1.000 13.706 90 ASP A N 1
ATOM 682 C CA . ASP A 1 91 ? -12.195 -19.274 6.460 1.000 13.878 90 ASP A CA 1
ATOM 683 C C . ASP A 1 91 ? -13.195 -18.442 7.241 1.000 14.245 90 ASP A C 1
ATOM 684 O O . ASP A 1 91 ? -14.108 -18.998 7.855 1.000 14.267 90 ASP A O 1
ATOM 689 N N . ASP A 1 92 ? -13.062 -17.139 7.160 1.000 13.708 91 ASP A N 1
ATOM 690 C CA . ASP A 1 92 ? -14.115 -16.223 7.640 1.000 13.625 91 ASP A CA 1
ATOM 691 C C . ASP A 1 92 ? -15.286 -16.253 6.661 1.000 12.571 91 ASP A C 1
ATOM 692 O O . ASP A 1 92 ? -15.133 -15.751 5.536 1.000 13.163 91 ASP A O 1
ATOM 697 N N . PRO A 1 93 ? -16.441 -16.834 7.008 1.000 14.117 92 PRO A N 1
ATOM 698 C CA . PRO A 1 93 ? -17.553 -16.917 6.066 1.000 13.567 92 PRO A CA 1
ATOM 699 C C . PRO A 1 93 ? -18.009 -15.528 5.587 1.000 13.409 92 PRO A C 1
ATOM 700 O O . PRO A 1 93 ? -18.606 -15.414 4.549 1.000 15.799 92 PRO A O 1
ATOM 704 N N . ASN A 1 94 ? -17.801 -14.484 6.380 1.000 12.950 93 ASN A N 1
ATOM 705 C CA . ASN A 1 94 ? -18.178 -13.110 5.990 1.000 13.342 93 ASN A CA 1
ATOM 706 C C . ASN A 1 94 ? -17.481 -12.691 4.697 1.000 13.195 93 ASN A C 1
ATOM 707 O O . ASN A 1 94 ? -17.976 -11.778 4.061 1.000 14.052 93 ASN A O 1
ATOM 712 N N . LEU A 1 95 ? -16.329 -13.259 4.432 1.000 12.878 94 LEU A N 1
ATOM 713 C CA . LEU A 1 95 ? -15.445 -12.782 3.347 1.000 12.799 94 LEU A CA 1
ATOM 714 C C . LEU A 1 95 ? -15.166 -13.915 2.361 1.000 12.984 94 LEU A C 1
ATOM 715 O O . LEU A 1 95 ? -14.274 -13.761 1.502 1.000 13.639 94 LEU A O 1
ATOM 720 N N . THR A 1 96 ? -15.942 -14.986 2.420 1.000 11.762 95 THR A N 1
ATOM 721 C CA . THR A 1 96 ? -15.728 -16.189 1.607 1.000 12.415 95 THR A CA 1
ATOM 722 C C . THR A 1 96 ? -16.982 -16.498 0.799 1.000 12.882 95 THR A C 1
ATOM 723 O O . THR A 1 96 ? -18.037 -16.730 1.375 1.000 14.164 95 THR A O 1
ATOM 727 N N . ASN A 1 97 ? -16.884 -16.401 -0.540 1.000 14.097 96 ASN A N 1
ATOM 728 C CA . ASN A 1 97 ? -18.059 -16.633 -1.424 1.000 14.568 96 ASN A CA 1
ATOM 729 C C . ASN A 1 97 ? -19.208 -15.684 -1.073 1.000 14.203 96 ASN A C 1
ATOM 730 O O . ASN A 1 97 ? -20.381 -16.077 -1.215 1.000 16.132 96 ASN A O 1
ATOM 735 N N . LYS A 1 98 ? -18.879 -14.448 -0.766 1.000 14.248 97 LYS A N 1
ATOM 736 C CA . LYS A 1 98 ? -19.830 -13.355 -0.539 1.000 15.337 97 LYS A CA 1
ATOM 737 C C . LYS A 1 98 ? -19.682 -12.402 -1.716 1.000 14.293 97 LYS A C 1
ATOM 738 O O . LYS A 1 98 ? -20.272 -12.652 -2.786 1.000 15.666 97 LYS A O 1
ATOM 744 N N . LYS A 1 99 ? -18.923 -11.356 -1.562 1.000 14.472 98 LYS A N 1
ATOM 745 C CA . LYS A 1 99 ? -18.715 -10.397 -2.643 1.000 14.459 98 LYS A CA 1
ATOM 746 C C . LYS A 1 99 ? -17.742 -10.967 -3.685 1.000 14.362 98 LYS A C 1
ATOM 747 O O . LYS A 1 99 ? -17.752 -10.426 -4.832 1.000 15.571 98 LYS A O 1
ATOM 753 N N . PHE A 1 100 ? -16.979 -11.995 -3.345 1.000 14.760 99 PHE A N 1
ATOM 754 C CA . PHE A 1 100 ? -15.956 -12.573 -4.253 1.000 14.340 99 PHE A CA 1
ATOM 755 C C . PHE A 1 100 ? -15.957 -14.079 -4.134 1.000 14.613 99 PHE A C 1
ATOM 756 O O . PHE A 1 100 ? -16.178 -14.631 -3.056 1.000 14.823 99 PHE A O 1
ATOM 764 N N . PRO A 1 101 ? -15.563 -14.775 -5.215 1.000 16.588 100 PRO A N 1
ATOM 765 C CA . PRO A 1 101 ? -15.337 -16.207 -5.125 1.000 17.179 100 PRO A CA 1
ATOM 766 C C . PRO A 1 101 ? -14.194 -16.537 -4.163 1.000 14.957 100 PRO A C 1
ATOM 767 O O . PRO A 1 101 ? -13.208 -15.882 -4.189 1.000 15.561 100 PRO A O 1
ATOM 771 N N . GLY A 1 102 ? -14.408 -17.578 -3.369 1.000 14.758 101 GLY A N 1
ATOM 772 C CA . GLY A 1 102 ? -13.363 -18.054 -2.460 1.000 15.339 101 GLY A CA 1
ATOM 773 C C . GLY A 1 102 ? -13.104 -17.041 -1.369 1.000 13.688 101 GLY A C 1
ATOM 774 O O . GLY A 1 102 ? -13.989 -16.216 -1.035 1.000 13.477 101 GLY A O 1
ATOM 775 N N . ASN A 1 103 ? -11.874 -17.074 -0.846 1.000 13.431 102 ASN A N 1
ATOM 776 C CA . ASN A 1 103 ? -11.447 -16.190 0.266 1.000 12.689 102 ASN A CA 1
ATOM 777 C C . ASN A 1 103 ? -10.229 -15.413 -0.191 1.000 11.349 102 ASN A C 1
ATOM 778 O O . ASN A 1 103 ? -9.092 -15.665 0.243 1.000 13.385 102 ASN A O 1
ATOM 783 N N . PRO A 1 104 ? -10.420 -14.440 -1.103 1.000 11.534 103 PRO A N 1
ATOM 784 C CA . PRO A 1 104 ? -9.267 -13.792 -1.749 1.000 12.977 103 PRO A CA 1
ATOM 785 C C . PRO A 1 104 ? -8.434 -12.926 -0.811 1.000 12.386 103 PRO A C 1
ATOM 786 O O . PRO A 1 104 ? -7.252 -12.756 -1.049 1.000 13.324 103 PRO A O 1
ATOM 790 N N . THR A 1 105 ? -9.051 -12.472 0.294 1.000 11.477 104 THR A N 1
ATOM 791 C CA . THR A 1 105 ? -8.335 -11.650 1.309 1.000 12.006 104 THR A CA 1
ATOM 792 C C . THR A 1 105 ? -7.626 -12.558 2.334 1.000 10.751 104 THR A C 1
ATOM 793 O O . THR A 1 105 ? -6.910 -12.017 3.211 1.000 12.000 104 THR A O 1
ATOM 797 N N . GLN A 1 106 ? -7.740 -13.858 2.212 1.000 11.259 105 GLN A N 1
ATOM 798 C CA . GLN A 1 106 ? -7.091 -14.820 3.118 1.000 10.815 105 GLN A CA 1
ATOM 799 C C . GLN A 1 106 ? -7.384 -14.433 4.582 1.000 10.526 105 GLN A C 1
ATOM 800 O O . GLN A 1 106 ? -6.462 -14.338 5.416 1.000 11.257 105 GLN A O 1
ATOM 806 N N . SER A 1 107 ? -8.660 -14.209 4.850 1.000 10.420 106 SER A N 1
ATOM 807 C CA . SER A 1 107 ? -9.162 -13.838 6.183 1.000 11.094 106 SER A CA 1
ATOM 808 C C . SER A 1 107 ? -9.745 -15.056 6.881 1.000 12.101 10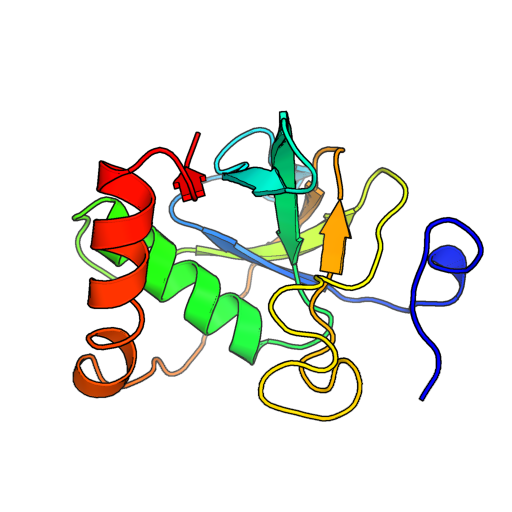6 SER A C 1
ATOM 809 O O . SER A 1 107 ? -10.503 -15.849 6.262 1.000 12.469 106 SER A O 1
ATOM 812 N N . TYR A 1 108 ? -9.349 -15.201 8.143 1.000 11.463 107 TYR A N 1
ATOM 813 C CA . TYR A 1 108 ? -9.624 -16.396 8.955 1.000 12.919 107 TYR A CA 1
ATOM 814 C C . TYR A 1 108 ? -10.227 -15.961 10.307 1.000 11.989 107 TYR A C 1
ATOM 815 O O . TYR A 1 108 ? -10.095 -14.805 10.769 1.000 13.351 107 TYR A O 1
ATOM 824 N N . ARG A 1 109 ? -10.864 -16.932 10.928 1.000 12.619 108 ARG A N 1
ATOM 825 C CA . ARG A 1 109 ? -11.420 -16.788 12.294 1.000 12.833 108 ARG A CA 1
ATOM 826 C C . ARG A 1 109 ? -11.057 -18.004 13.112 1.000 13.790 108 ARG A C 1
ATOM 827 O O . ARG A 1 109 ? -10.786 -19.096 12.581 1.000 15.110 108 ARG A O 1
ATOM 835 N N . THR A 1 110 ? -10.987 -17.757 14.410 1.000 14.524 109 THR A N 1
ATOM 836 C CA . THR A 1 110 ? -10.616 -18.788 15.398 1.000 14.242 109 THR A CA 1
ATOM 837 C C . THR A 1 110 ? -11.340 -18.462 16.706 1.000 14.357 109 THR A C 1
ATOM 838 O O . THR A 1 110 ? -11.659 -17.295 16.986 1.000 14.696 109 THR A O 1
ATOM 842 N N . CYS A 1 111 ? -11.521 -19.514 17.479 1.000 17.036 110 CYS A N 1
ATOM 843 C CA . CYS A 1 111 ? -12.179 -19.437 18.800 1.000 17.843 110 CYS A CA 1
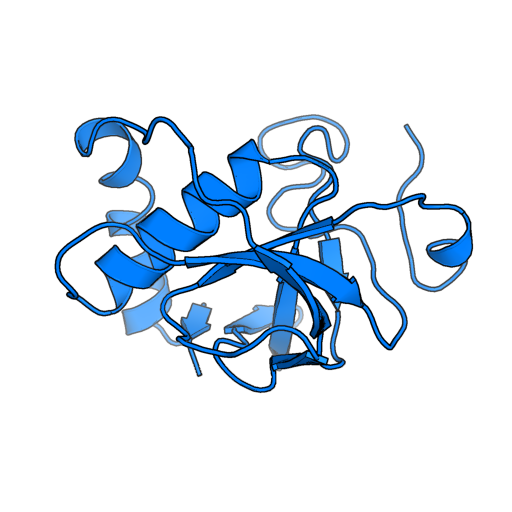ATOM 844 C C . CYS A 1 111 ? -11.145 -19.232 19.911 1.000 16.604 110 CYS A C 1
ATOM 845 O O . CYS A 1 111 ? -11.544 -18.932 21.031 1.000 19.541 110 CYS A O 1
ATOM 848 N N . GLU A 1 112 ? -9.860 -19.427 19.634 1.000 17.185 111 GLU A N 1
ATOM 849 C CA . GLU A 1 112 ? -8.799 -19.397 20.657 1.000 16.601 111 GLU A CA 1
ATOM 850 C C . GLU A 1 112 ? -8.028 -18.079 20.525 1.000 17.188 111 GLU A C 1
ATOM 851 O O . GLU A 1 112 ? -7.999 -17.422 19.466 1.000 14.732 111 GLU A O 1
ATOM 857 N N . PRO A 1 113 ? -7.312 -17.678 21.593 1.000 17.953 112 PRO A N 1
ATOM 858 C CA . PRO A 1 113 ? -6.498 -16.476 21.545 1.000 16.249 112 PRO A CA 1
ATOM 859 C C . PRO A 1 113 ? -5.439 -16.452 20.430 1.000 14.501 112 PRO A C 1
ATOM 860 O O . PRO A 1 113 ? -4.976 -17.497 19.963 1.000 15.878 112 PRO A O 1
ATOM 864 N N . LEU A 1 114 ? -5.044 -15.248 20.081 1.000 14.613 113 LEU A N 1
ATOM 865 C CA . LEU A 1 114 ? -3.909 -15.039 19.148 1.000 13.893 113 LEU A CA 1
ATOM 866 C C . LEU A 1 114 ? -2.658 -14.721 19.968 1.000 13.904 113 LEU A C 1
ATOM 867 O O . LEU A 1 114 ? -2.744 -13.850 20.869 1.000 16.613 113 LEU A O 1
ATOM 872 N N . ARG A 1 115 ? -1.536 -15.291 19.593 1.000 12.609 114 ARG A N 1
ATOM 873 C CA . ARG A 1 115 ? -0.228 -14.895 20.161 1.000 12.759 114 ARG A CA 1
ATOM 874 C C . ARG A 1 115 ? 0.332 -13.718 19.364 1.000 12.393 114 ARG A C 1
ATOM 875 O O . ARG A 1 115 ? 0.445 -13.845 18.118 1.000 13.751 114 ARG A O 1
ATOM 883 N N . ILE A 1 116 ? 0.723 -12.637 20.020 1.000 13.014 115 ILE A N 1
ATOM 884 C CA . ILE A 1 116 ? 1.423 -11.515 19.338 1.000 12.096 115 ILE A CA 1
ATOM 885 C C . ILE A 1 116 ? 2.884 -11.948 19.178 1.000 12.785 115 ILE A C 1
ATOM 886 O O . ILE A 1 116 ? 3.588 -12.200 20.199 1.000 13.866 115 ILE A O 1
ATOM 891 N N . VAL A 1 117 ? 3.373 -11.959 17.936 1.000 13.044 116 VAL A N 1
ATOM 892 C CA . VAL A 1 117 ? 4.784 -12.310 17.652 1.000 13.393 116 VAL A CA 1
ATOM 893 C C . VAL A 1 117 ? 5.513 -11.130 17.002 1.000 13.089 116 VAL A C 1
ATOM 894 O O . VAL A 1 117 ? 6.738 -11.272 16.794 1.000 17.640 116 VAL A O 1
ATOM 898 N N . GLY A 1 118 ? 4.864 -10.011 16.736 1.000 13.190 117 GLY A N 1
ATOM 899 C CA . GLY A 1 118 ? 5.528 -8.837 16.163 1.000 14.618 117 GLY A CA 1
ATOM 900 C C . GLY A 1 118 ? 4.553 -7.714 15.976 1.000 13.043 117 GLY A C 1
ATOM 901 O O . GLY A 1 118 ? 3.358 -7.882 16.335 1.000 12.587 117 GLY A O 1
ATOM 902 N N . VAL A 1 119 ? 5.042 -6.579 15.536 1.000 15.118 118 VAL A N 1
ATOM 903 C CA . VAL A 1 119 ? 4.266 -5.336 15.359 1.000 17.048 118 VAL A CA 1
ATOM 904 C C . VAL A 1 119 ? 4.470 -4.843 13.928 1.000 15.406 118 VAL A C 1
ATOM 905 O O . VAL A 1 119 ? 5.610 -4.852 13.457 1.000 19.439 118 VAL A O 1
ATOM 909 N N . VAL A 1 120 ? 3.405 -4.373 13.289 1.000 14.250 119 VAL A N 1
ATOM 910 C CA . VAL A 1 120 ? 3.498 -3.606 12.032 1.000 16.414 119 VAL A CA 1
ATOM 911 C C . VAL A 1 120 ? 3.468 -2.127 12.404 1.000 18.087 119 VAL A C 1
ATOM 912 O O . VAL A 1 120 ? 2.505 -1.683 12.992 1.000 20.750 119 VAL A O 1
ATOM 916 N N . GLU A 1 121 ? 4.539 -1.411 12.055 1.000 25.719 120 GLU A N 1
ATOM 917 C CA . GLU A 1 121 ? 4.703 0.022 12.381 1.000 31.444 120 GLU A CA 1
ATOM 918 C C . GLU A 1 121 ? 4.060 0.867 11.271 1.000 25.514 120 GLU A C 1
ATOM 919 O O . GLU A 1 121 ? 3.382 1.857 11.560 1.000 36.585 120 GLU A O 1
ATOM 925 N N . ASP A 1 122 ? 4.347 0.517 10.035 1.000 35.964 121 ASP A N 1
ATOM 926 C CA . ASP A 1 122 ? 4.091 1.415 8.889 1.000 41.806 121 ASP A CA 1
ATOM 927 C C . ASP A 1 122 ? 2.901 0.851 8.141 1.000 32.115 121 ASP A C 1
ATOM 928 O O . ASP A 1 122 ? 2.944 -0.334 7.750 1.000 37.649 121 ASP A O 1
ATOM 933 N N . TRP A 1 123 ? 1.904 1.688 7.890 1.000 31.874 122 TRP A N 1
ATOM 934 C CA . TRP A 1 123 ? 0.975 1.385 6.792 1.000 29.375 122 TRP A CA 1
ATOM 935 C C . TRP A 1 123 ? 0.260 2.665 6.358 1.000 30.497 122 TRP A C 1
ATOM 936 O O . TRP A 1 123 ? 0.184 3.646 7.137 1.000 37.402 122 TRP A O 1
ATOM 947 N N . GLU A 1 124 ? -0.219 2.636 5.132 1.000 35.672 123 GLU A N 1
ATOM 948 C CA . GLU A 1 124 ? -1.088 3.688 4.577 1.000 32.472 123 GLU A CA 1
ATOM 949 C C . GLU A 1 124 ? -2.517 3.240 4.809 1.000 27.423 123 GLU A C 1
ATOM 950 O O . GLU A 1 124 ? -2.893 2.10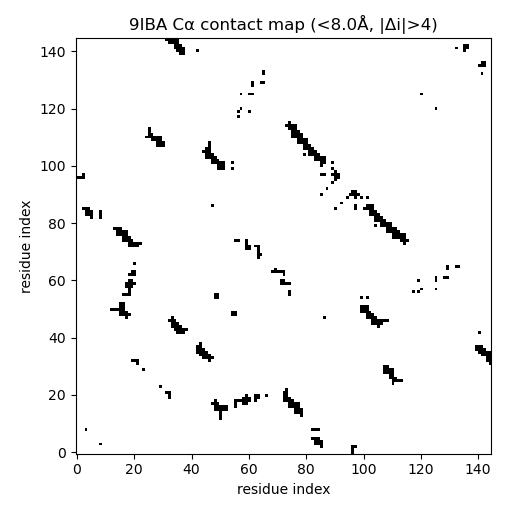9 4.434 1.000 32.809 123 GLU A O 1
ATOM 956 N N . GLY A 1 125 ? -3.266 4.131 5.403 1.000 23.775 124 GLY A N 1
ATOM 957 C CA . GLY A 1 125 ? -4.666 3.897 5.719 1.000 23.960 124 GLY A CA 1
ATOM 958 C C . GLY A 1 125 ? -5.551 4.042 4.495 1.000 21.066 124 GLY A C 1
ATOM 959 O O . GLY A 1 125 ? -5.146 4.626 3.474 1.000 28.951 124 GLY A O 1
ATOM 960 N N . HIS A 1 126 ? -6.801 3.624 4.647 1.000 20.983 125 HIS A N 1
ATOM 961 C CA . HIS A 1 126 ? -7.870 3.884 3.658 1.000 23.501 125 HIS A CA 1
ATOM 962 C C . HIS A 1 126 ? -8.479 5.258 3.940 1.000 26.597 125 HIS A C 1
ATOM 963 O O . HIS A 1 126 ? -8.649 5.628 5.095 1.000 32.003 125 HIS A O 1
ATOM 970 N N . PRO A 1 127 ? -8.834 6.069 2.934 1.000 41.190 126 PRO A N 1
ATOM 971 C CA . PRO A 1 127 ? -9.628 7.276 3.189 1.000 41.031 126 PRO A CA 1
ATOM 972 C C . PRO A 1 127 ? -10.922 6.980 3.957 1.000 35.131 126 PRO A C 1
ATOM 973 O O . PRO A 1 127 ? -11.505 5.922 3.761 1.000 32.433 126 PRO A O 1
ATOM 977 N N . VAL A 1 128 ? -11.303 7.898 4.850 1.000 31.977 127 VAL A N 1
ATOM 978 C CA . VAL A 1 128 ? -12.421 7.696 5.810 1.000 35.793 127 VAL A CA 1
ATOM 979 C C . VAL A 1 128 ? -13.703 7.390 5.043 1.000 25.887 127 VAL A C 1
ATOM 980 O O . VAL A 1 128 ? -14.495 6.536 5.547 1.000 30.498 127 VAL A O 1
ATOM 984 N N . GLU A 1 129 ? -13.879 8.015 3.876 1.000 33.288 128 GLU A N 1
ATOM 985 C CA . GLU A 1 129 ? -15.076 7.811 3.032 1.000 35.788 128 GLU A CA 1
ATOM 986 C C . GLU A 1 129 ? -15.224 6.308 2.804 1.000 33.792 128 GLU A C 1
ATOM 987 O O . GLU A 1 129 ? -16.359 5.797 2.914 1.000 37.617 128 GLU A O 1
ATOM 993 N N . LEU A 1 130 ? -14.106 5.629 2.550 1.000 30.231 129 LEU A N 1
ATOM 994 C CA . LEU A 1 130 ? -14.066 4.173 2.245 1.000 32.474 129 LEU A CA 1
ATOM 995 C C . LEU A 1 130 ? -14.500 3.366 3.477 1.000 29.556 129 LEU A C 1
ATOM 996 O O . LEU A 1 130 ? -15.142 2.327 3.313 1.000 45.448 129 LEU A O 1
ATOM 1001 N N . ILE A 1 131 ? -14.166 3.859 4.657 1.000 30.782 130 ILE A N 1
ATOM 1002 C CA . ILE A 1 131 ? -14.447 3.221 5.975 1.000 35.268 130 ILE A CA 1
ATOM 1003 C C . ILE A 1 131 ? -15.901 3.483 6.409 1.000 39.161 130 ILE A C 1
ATOM 1004 O O . ILE A 1 131 ? -16.445 2.640 7.155 1.000 41.077 130 ILE A O 1
ATOM 1009 N N . ARG A 1 132 ? -16.544 4.551 5.915 1.000 46.405 131 ARG A N 1
ATOM 1010 C CA . ARG A 1 132 ? -17.862 5.034 6.421 1.000 48.051 131 ARG A CA 1
ATOM 1011 C C . ARG A 1 132 ? -18.993 4.030 6.147 1.000 41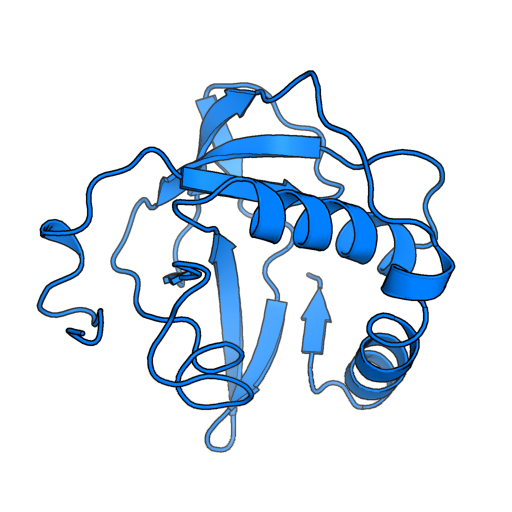.229 131 ARG A C 1
ATOM 1012 O O . ARG A 1 132 ? -19.817 3.804 7.068 1.000 45.350 131 ARG A O 1
ATOM 1020 N N . GLY A 1 133 ? -19.021 3.434 4.953 1.000 47.487 132 GLY A N 1
ATOM 1021 C CA . GLY A 1 133 ? -20.071 2.494 4.517 1.000 44.020 132 GLY A CA 1
ATOM 1022 C C . GLY A 1 133 ? -20.048 1.214 5.319 1.000 36.863 132 GLY A C 1
ATOM 1023 O O . GLY A 1 133 ? -21.134 0.681 5.644 1.000 43.913 132 GLY A O 1
ATOM 1024 N N . MET A 1 134 ? -18.846 0.711 5.603 1.000 31.623 133 MET A N 1
ATOM 1025 C CA A MET A 1 134 ? -18.598 -0.475 6.471 0.420 27.675 133 MET A CA 1
ATOM 1026 C CA B MET A 1 134 ? -18.732 -0.501 6.447 0.580 26.649 133 MET A CA 1
ATOM 1027 C C . MET A 1 134 ? -19.085 -0.144 7.885 1.000 24.836 133 MET A C 1
ATOM 1028 O O . MET A 1 134 ? -19.760 -0.978 8.531 1.000 26.468 133 MET A O 1
ATOM 1037 N N . LEU A 1 135 ? -18.672 1.035 8.334 1.000 28.077 134 LEU A N 1
ATOM 1038 C CA . LEU A 1 135 ? -18.909 1.490 9.716 1.000 31.913 134 LEU A CA 1
ATOM 1039 C C . LEU A 1 135 ? -20.421 1.628 9.920 1.000 30.014 134 LEU A C 1
ATOM 1040 O O . LEU A 1 135 ? -20.930 1.140 10.976 1.000 27.367 134 LEU A O 1
ATOM 1045 N N . ASP A 1 136 ? -21.124 2.210 8.944 1.000 27.475 135 ASP A N 1
ATOM 1046 C CA . ASP A 1 136 ? -22.603 2.372 9.024 1.000 34.245 135 ASP A CA 1
ATOM 1047 C C . ASP A 1 136 ? -23.255 1.000 9.211 1.000 29.871 135 ASP A C 1
ATOM 1048 O O . ASP A 1 136 ? -24.049 0.848 10.144 1.000 31.539 135 ASP A O 1
ATOM 1053 N N . SER A 1 137 ? -22.897 0.028 8.378 1.000 25.297 136 SER A N 1
ATOM 1054 C CA . SER A 1 137 ? -23.399 -1.371 8.442 1.000 27.935 136 SER A CA 1
ATOM 1055 C C . SER A 1 137 ? -23.058 -2.003 9.794 1.000 23.185 136 SER A C 1
ATOM 1056 O O . SER A 1 137 ? -23.942 -2.609 10.421 1.000 27.710 136 SER A O 1
ATOM 1059 N N . LEU A 1 138 ? -21.825 -1.838 10.261 1.000 25.463 137 LEU A N 1
ATOM 1060 C CA . LEU A 1 138 ? -21.373 -2.437 11.550 1.000 24.925 137 LEU A CA 1
ATOM 1061 C C . LEU A 1 138 ? -22.072 -1.785 12.742 1.000 24.001 137 LEU A C 1
ATOM 1062 O O . LEU A 1 138 ? -22.384 -2.525 13.724 1.000 28.294 137 LEU A O 1
ATOM 1067 N N . GLU A 1 139 ? -22.319 -0.474 12.671 1.000 27.092 138 GLU A N 1
ATOM 1068 C CA . GLU A 1 139 ? -23.054 0.276 13.733 1.000 29.617 138 GLU A CA 1
ATOM 1069 C C . GLU A 1 139 ? -24.463 -0.329 13.862 1.000 26.475 138 GLU A C 1
ATOM 1070 O O . GLU A 1 139 ? -24.936 -0.559 15.008 1.000 29.984 138 GLU A O 1
ATOM 1076 N N . ASP A 1 140 ? -25.112 -0.645 12.736 1.000 27.755 139 ASP A N 1
ATOM 1077 C CA . ASP A 1 140 ? -26.470 -1.230 12.762 1.000 30.102 139 ASP A CA 1
ATOM 1078 C C . ASP A 1 140 ? -26.396 -2.643 13.342 1.000 29.757 139 ASP A C 1
ATOM 1079 O O . ASP A 1 140 ? -27.218 -2.963 14.233 1.000 27.943 139 ASP A O 1
ATOM 1084 N N . LEU A 1 141 ? -25.436 -3.458 12.897 1.000 24.849 140 LEU A N 1
ATOM 1085 C CA . LEU A 1 141 ? -25.320 -4.856 13.376 1.000 20.699 140 LEU A CA 1
ATOM 1086 C C . LEU A 1 141 ? -25.032 -4.828 14.883 1.000 24.440 140 LEU A C 1
ATOM 1087 O O . LEU A 1 141 ? -25.538 -5.705 15.586 1.000 24.101 140 LEU A O 1
ATOM 1092 N N . LYS A 1 142 ? -24.252 -3.847 15.335 1.000 25.137 141 LYS A N 1
ATOM 1093 C CA . LYS A 1 142 ? -23.899 -3.633 16.760 1.000 29.782 141 LYS A CA 1
ATOM 1094 C C . LYS A 1 142 ? -25.180 -3.338 17.541 1.000 26.982 141 LYS A C 1
ATOM 1095 O O . LYS A 1 142 ? -25.409 -4.043 18.530 1.000 30.670 141 LYS A O 1
ATOM 1101 N N . ARG A 1 143 ? -25.970 -2.350 17.093 1.000 30.385 142 ARG A N 1
ATOM 1102 C CA . ARG A 1 143 ? -27.266 -1.968 17.712 1.000 29.804 142 ARG A CA 1
ATOM 1103 C C . ARG A 1 143 ? -28.189 -3.189 17.830 1.000 28.117 142 ARG A C 1
ATOM 1104 O O . ARG A 1 143 ? -29.002 -3.233 18.788 1.000 38.474 142 ARG A O 1
ATOM 1112 N N . ARG A 1 144 ? -28.151 -4.093 16.859 1.000 24.419 143 ARG A N 1
ATOM 1113 C CA . ARG A 1 144 ? -29.047 -5.275 16.815 1.000 24.497 143 ARG A CA 1
ATOM 1114 C C . ARG A 1 144 ? -28.468 -6.460 17.590 1.000 26.348 143 ARG A C 1
ATOM 1115 O O . ARG A 1 144 ? -29.165 -7.492 17.686 1.000 26.382 143 ARG A O 1
ATOM 1123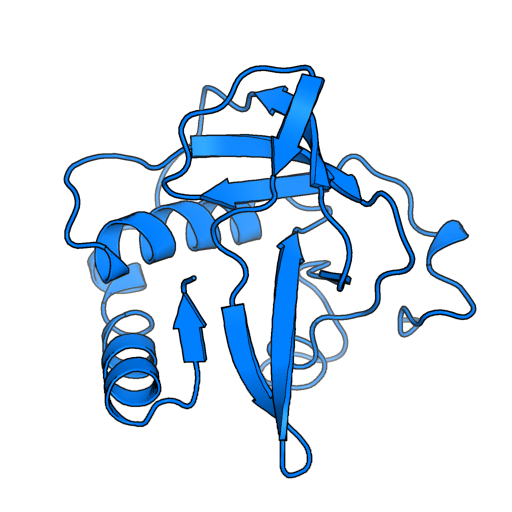 N N . GLY A 1 145 ? -27.260 -6.340 18.141 1.000 23.738 144 GLY A N 1
ATOM 1124 C CA . GLY A 1 145 ? -26.606 -7.446 18.870 1.000 25.527 144 GLY A CA 1
ATOM 1125 C C . GLY A 1 145 ? -26.131 -8.546 17.928 1.000 23.788 144 GLY A C 1
ATOM 1126 O O . GLY A 1 145 ? -25.909 -9.687 18.389 1.000 25.004 144 GLY A O 1
ATOM 1127 N N . LEU A 1 146 ? -25.963 -8.250 16.637 1.000 21.362 145 LEU A N 1
ATOM 1128 C CA . LEU A 1 146 ? -25.589 -9.284 15.624 1.000 22.208 145 LEU A CA 1
ATOM 1129 C C . LEU A 1 146 ? -24.082 -9.363 15.414 1.000 20.376 145 LEU A C 1
ATOM 1130 O O . LEU A 1 146 ? -23.643 -10.416 14.965 1.000 19.802 145 LEU A O 1
ATOM 1135 N N . HIS A 1 147 ? -23.347 -8.311 15.753 1.000 20.426 146 HIS A N 1
ATOM 1136 C CA . HIS A 1 147 ? -21.872 -8.245 15.648 1.000 21.070 146 HIS A CA 1
ATOM 1137 C C . HIS A 1 147 ? -21.420 -7.240 16.700 1.000 21.544 146 HIS A C 1
ATOM 1138 O O . HIS A 1 147 ? -21.729 -6.066 16.559 1.000 27.336 146 HIS A O 1
ATOM 1145 N N . VAL A 1 148 ? -20.758 -7.732 17.745 1.000 21.784 147 VAL A N 1
ATOM 1146 C CA . VAL A 1 148 ? -20.450 -6.963 18.979 1.000 23.650 147 VAL A CA 1
ATOM 1147 C C . VAL A 1 148 ? -19.024 -7.291 19.387 1.000 20.546 147 VAL A C 1
ATOM 1148 O O . VAL A 1 148 ? -18.726 -8.485 19.601 1.000 22.125 147 VAL A O 1
ATOM 1152 N N . ILE A 1 149 ? -18.187 -6.255 19.455 1.000 26.765 148 ILE A N 1
ATOM 1153 C CA . ILE A 1 149 ? -16.794 -6.347 19.988 1.000 26.453 148 ILE A CA 1
ATOM 1154 C C . ILE A 1 149 ? -16.830 -6.488 21.517 1.000 27.153 148 ILE A C 1
ATOM 1155 O O . ILE A 1 149 ? -17.394 -5.600 22.214 1.000 36.649 148 ILE A O 1
ATOM 1160 N N . GLU A 1 150 ? -16.200 -7.545 22.018 1.000 26.133 149 GLU A N 1
ATOM 1161 C CA . GLU A 1 150 ? -15.960 -7.769 23.477 1.000 33.543 149 GLU A CA 1
ATOM 1162 C C . GLU A 1 150 ? -14.573 -7.205 23.863 1.000 42.976 149 GLU A C 1
ATOM 1163 O O . GLU A 1 150 ? -14.325 -7.083 25.060 1.000 52.221 149 GLU A O 1
#

Secondary structure (DSSP, 8-state):
-----TTTGGG----EEEEES----TT-EE-SS-EEEEETTEEEEEEEEESSHHHHHHHHHHHHHHHT--S--EEEEEEESS-EEE-GGGSSSSSSS-TT-EEEESSPEEEEEEE---PPPPHHHHHHHHHHHHHHHHTTSEEE-

B-factor: mean 23.54, std 12.25, range [9.86, 88.01]